Protein AF-A0A7K4EWB9-F1 (afdb_monomer)

Mean predicted aligned error: 10.07 Å

pLDDT: mean 87.31, std 15.57, range [39.34, 98.38]

Radius of gyration: 32.57 Å; Cα contacts (8 Å, |Δi|>4): 43; chains: 1; bounding box: 67×30×108 Å

Nearest PDB structures (foldseek):
  5ew5-assembly4_D  TM=5.392E-01  e=7.502E-01  Escherichia coli
  2b5u-assembly2_C  TM=5.527E-01  e=9.536E-01  Escherichia coli
  7nsu-assembly1_D  TM=5.349E-01  e=1.541E+00  Escherichia coli
  7sqc-assembly1_O1  TM=3.960E-01  e=1.013E+00  Chlamydomonas reinhardtii
  2ysu-assembly1_B  TM=5.443E-01  e=2.490E+00  Escherichia coli

Solvent-accessible surface area (backbone atoms only — not comparable to full-atom values): 6578 Å² total; per-residue (Å²): 131,82,73,84,57,44,67,59,54,44,50,52,41,50,52,48,48,53,48,46,50,52,54,53,61,70,66,59,74,82,72,74,80,50,91,92,49,58,69,70,59,39,51,50,53,40,47,52,51,51,52,53,53,49,54,48,52,50,54,42,50,56,46,50,53,53,38,52,52,44,50,52,53,47,52,51,47,51,52,51,52,53,50,53,51,53,51,52,52,52,55,56,56,68,69,49,76,73,78,71,75,75,77,73,72,79,76,85,76,90,129

Structure (mmCIF, N/CA/C/O backbone):
data_AF-A0A7K4EWB9-F1
#
_entry.id   AF-A0A7K4EWB9-F1
#
loop_
_atom_site.group_PDB
_atom_site.id
_atom_site.type_symbol
_atom_site.label_atom_id
_atom_site.label_alt_id
_atom_site.label_comp_id
_atom_site.label_asym_id
_atom_site.label_entity_id
_atom_site.label_seq_id
_atom_site.pdbx_PDB_ins_code
_atom_site.Cartn_x
_atom_site.Cartn_y
_atom_site.Cartn_z
_atom_site.occupancy
_atom_site.B_iso_or_equiv
_atom_site.auth_seq_id
_atom_site.auth_comp_id
_atom_site.auth_asym_id
_atom_site.auth_atom_id
_atom_site.pdbx_PDB_model_num
ATOM 1 N N . MET A 1 1 ? -9.468 12.843 19.748 1.00 39.34 1 MET A N 1
ATOM 2 C CA . MET A 1 1 ? -10.515 13.173 18.759 1.00 39.34 1 MET A CA 1
ATOM 3 C C . MET A 1 1 ? -10.666 11.954 17.877 1.00 39.34 1 MET A C 1
ATOM 5 O O . MET A 1 1 ? -9.666 11.495 17.349 1.00 39.34 1 MET A O 1
ATOM 9 N N . THR A 1 2 ? -11.857 11.376 17.810 1.00 50.03 2 THR A N 1
ATOM 10 C CA . THR A 1 2 ? -12.160 10.178 17.018 1.00 50.03 2 THR A CA 1
ATOM 11 C C . THR A 1 2 ? -11.957 10.497 15.535 1.00 50.03 2 THR A C 1
ATOM 13 O O . THR A 1 2 ? -12.625 11.384 15.007 1.00 50.03 2 THR A O 1
ATOM 16 N N . ASN A 1 3 ? -11.028 9.808 14.865 1.00 55.88 3 ASN A N 1
ATOM 17 C CA . ASN A 1 3 ? -10.766 9.979 13.431 1.00 55.88 3 ASN A CA 1
ATOM 18 C C . ASN A 1 3 ? -11.888 9.321 12.610 1.00 55.88 3 ASN A C 1
ATOM 20 O O . ASN A 1 3 ? -11.758 8.209 12.094 1.00 55.88 3 ASN A O 1
ATOM 24 N N . ILE A 1 4 ? -13.030 10.003 12.525 1.00 57.91 4 ILE A N 1
ATOM 25 C CA . ILE A 1 4 ? -14.145 9.621 11.656 1.00 57.91 4 ILE A CA 1
ATOM 26 C C . ILE A 1 4 ? -13.666 9.801 10.208 1.00 57.91 4 ILE A C 1
ATOM 28 O O . ILE A 1 4 ? -13.342 10.913 9.807 1.00 57.91 4 ILE A O 1
ATOM 32 N N . GLY A 1 5 ? -13.567 8.703 9.452 1.00 73.12 5 GLY A N 1
ATOM 33 C CA . GLY A 1 5 ? -13.061 8.700 8.068 1.00 73.12 5 GLY A CA 1
ATOM 34 C C . GLY A 1 5 ? -11.842 7.803 7.820 1.00 73.12 5 GLY A C 1
ATOM 35 O O . GLY A 1 5 ? -11.467 7.598 6.670 1.00 73.12 5 GLY A O 1
ATOM 36 N N . ALA A 1 6 ? -11.261 7.188 8.860 1.00 79.31 6 ALA A N 1
ATOM 37 C CA . ALA A 1 6 ? -10.126 6.268 8.697 1.00 79.31 6 ALA A CA 1
ATOM 38 C C . ALA A 1 6 ? -10.414 5.128 7.696 1.00 79.31 6 ALA A C 1
ATOM 40 O O . ALA A 1 6 ? -9.536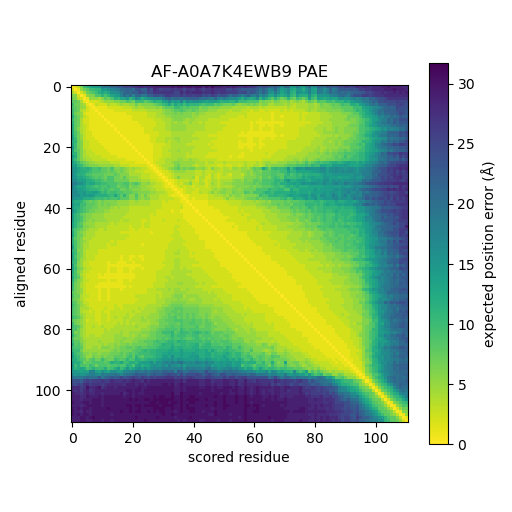 4.738 6.934 1.00 79.31 6 ALA A O 1
ATOM 41 N N . GLY A 1 7 ? -11.657 4.633 7.641 1.00 84.44 7 GLY A N 1
ATOM 42 C CA . GLY A 1 7 ? -12.066 3.595 6.690 1.00 84.44 7 GLY A CA 1
ATOM 43 C C . GLY A 1 7 ? -12.012 4.026 5.219 1.00 84.44 7 GLY A C 1
ATOM 44 O O . GLY A 1 7 ? -11.604 3.230 4.377 1.00 84.44 7 GLY A O 1
ATOM 45 N N . GLU A 1 8 ? -12.374 5.275 4.909 1.00 89.00 8 GLU A N 1
ATOM 46 C CA . GLU A 1 8 ? -12.292 5.824 3.545 1.00 89.00 8 GLU A CA 1
ATOM 47 C C . GLU A 1 8 ? -10.830 5.979 3.120 1.00 89.00 8 GLU A C 1
ATOM 49 O O . GLU A 1 8 ? -10.442 5.505 2.055 1.00 89.00 8 GLU A O 1
ATOM 54 N N . ILE A 1 9 ? -9.991 6.513 4.013 1.00 92.50 9 ILE A N 1
ATOM 55 C CA . ILE A 1 9 ? -8.547 6.655 3.786 1.00 92.50 9 ILE A CA 1
ATOM 56 C C . ILE A 1 9 ? -7.897 5.287 3.531 1.00 92.50 9 ILE A C 1
ATOM 58 O O . ILE A 1 9 ? -7.153 5.120 2.568 1.00 92.50 9 ILE A O 1
ATOM 62 N N . ILE A 1 10 ? -8.204 4.283 4.358 1.00 94.56 10 ILE A N 1
ATOM 63 C CA . ILE A 1 10 ? -7.706 2.908 4.196 1.00 94.56 10 ILE A CA 1
ATOM 64 C C . ILE A 1 10 ? -8.155 2.324 2.849 1.00 94.56 10 ILE A C 1
ATOM 66 O O . ILE A 1 10 ? -7.366 1.668 2.164 1.00 94.56 10 ILE A O 1
ATOM 70 N N . TYR A 1 11 ? -9.406 2.554 2.449 1.00 95.06 11 TYR A N 1
ATOM 71 C CA . TYR A 1 11 ? -9.931 2.078 1.171 1.00 95.06 11 TYR A CA 1
ATOM 72 C C . TYR A 1 11 ? -9.229 2.726 -0.030 1.00 95.06 11 TYR A C 1
ATOM 74 O O . TYR A 1 11 ? -8.830 2.018 -0.960 1.00 95.06 11 TYR A O 1
ATOM 82 N N . ASP A 1 12 ? -9.018 4.039 0.006 1.00 96.25 12 ASP A N 1
ATOM 83 C CA . ASP A 1 12 ? -8.324 4.769 -1.054 1.00 96.25 12 ASP A CA 1
ATOM 84 C C . ASP A 1 12 ? -6.849 4.368 -1.146 1.00 96.25 12 ASP A C 1
ATOM 86 O O . ASP A 1 12 ? -6.337 4.112 -2.238 1.00 96.25 12 ASP A O 1
ATOM 90 N N . LEU A 1 13 ? -6.176 4.205 -0.004 1.00 97.44 13 LEU A N 1
ATOM 91 C CA . LEU A 1 13 ? -4.808 3.689 0.054 1.00 97.44 13 LEU A CA 1
ATOM 92 C C . LEU A 1 13 ? -4.719 2.266 -0.507 1.00 97.44 13 LEU A C 1
ATOM 94 O O . LEU A 1 13 ? -3.798 1.965 -1.263 1.00 97.44 13 LEU A O 1
ATOM 98 N N . ARG A 1 14 ? -5.700 1.401 -0.220 1.00 97.50 14 ARG A N 1
ATOM 99 C CA . ARG A 1 14 ? -5.768 0.053 -0.802 1.00 97.50 14 ARG A CA 1
ATOM 100 C C . ARG A 1 14 ? -5.901 0.099 -2.322 1.00 97.50 14 ARG A C 1
ATOM 102 O O . ARG A 1 14 ? -5.209 -0.652 -3.006 1.00 97.50 14 ARG A O 1
ATOM 109 N N . LYS A 1 15 ? -6.761 0.968 -2.859 1.00 97.94 15 LYS A N 1
ATOM 110 C CA . LYS A 1 15 ? -6.868 1.164 -4.313 1.00 97.94 15 LYS A CA 1
ATOM 111 C C . LYS A 1 15 ? -5.557 1.653 -4.909 1.00 97.94 15 LYS A C 1
ATOM 113 O O . LYS A 1 15 ? -5.134 1.144 -5.942 1.00 97.94 15 LYS A O 1
ATOM 118 N N . LYS A 1 16 ? -4.897 2.607 -4.251 1.00 97.81 16 LYS A N 1
ATOM 119 C CA . LYS A 1 16 ? -3.609 3.128 -4.705 1.00 97.81 16 LYS A CA 1
ATOM 120 C C . LYS A 1 16 ? -2.533 2.040 -4.717 1.00 97.81 16 LYS A C 1
ATOM 122 O O . LYS A 1 16 ? -1.824 1.919 -5.707 1.00 97.81 16 LYS A O 1
ATOM 127 N N . ILE A 1 17 ? -2.463 1.203 -3.681 1.00 98.31 17 ILE A N 1
ATOM 128 C CA . ILE A 1 17 ? -1.574 0.030 -3.637 1.00 98.31 17 ILE A CA 1
ATOM 129 C C . ILE A 1 17 ? -1.818 -0.879 -4.847 1.00 98.31 17 ILE A C 1
ATOM 131 O O . ILE A 1 17 ? -0.868 -1.229 -5.540 1.00 98.31 17 ILE A O 1
ATOM 135 N N . GLN A 1 18 ? -3.080 -1.215 -5.133 1.00 98.00 18 GLN A N 1
ATOM 136 C CA . GLN A 1 18 ? -3.433 -2.059 -6.280 1.00 98.00 18 GLN A CA 1
ATOM 137 C C . GLN A 1 18 ? -3.036 -1.421 -7.613 1.00 98.00 18 GLN A C 1
ATOM 139 O O . GLN A 1 18 ? -2.522 -2.110 -8.490 1.00 98.00 18 GLN A O 1
ATOM 144 N N . GLN A 1 19 ? -3.230 -0.109 -7.755 1.00 97.88 19 GLN A N 1
ATOM 145 C CA . GLN A 1 19 ? -2.821 0.613 -8.955 1.00 97.88 19 GLN A CA 1
ATOM 146 C C . GLN A 1 19 ? -1.301 0.576 -9.139 1.00 97.88 19 GLN A C 1
ATOM 148 O O . GLN A 1 19 ? -0.832 0.228 -10.215 1.00 97.88 19 GLN A O 1
ATOM 153 N N . VAL A 1 20 ? -0.524 0.880 -8.095 1.00 97.31 20 VAL A N 1
ATOM 154 C CA . VAL A 1 20 ? 0.947 0.884 -8.177 1.00 97.31 20 VAL A CA 1
ATOM 155 C C . VAL A 1 20 ? 1.495 -0.524 -8.438 1.00 97.31 20 VAL A C 1
ATOM 157 O O . VAL A 1 20 ? 2.469 -0.673 -9.170 1.00 97.31 20 VAL A O 1
ATOM 160 N N . GLN A 1 21 ? 0.861 -1.564 -7.889 1.00 97.12 21 GLN A N 1
ATOM 161 C CA . GLN A 1 21 ? 1.187 -2.957 -8.213 1.00 97.12 21 GLN A CA 1
ATOM 162 C C . GLN A 1 21 ? 0.919 -3.270 -9.687 1.00 97.12 21 GLN A C 1
ATOM 164 O O . GLN A 1 21 ? 1.803 -3.785 -10.361 1.00 97.12 21 GLN A O 1
ATOM 169 N N . SER A 1 22 ? -0.246 -2.880 -10.210 1.00 97.00 22 SER A N 1
ATOM 170 C CA . SER A 1 22 ? -0.563 -3.047 -11.632 1.00 97.00 22 SER A CA 1
ATOM 171 C C . SER A 1 22 ? 0.424 -2.293 -12.528 1.00 97.00 22 SER A C 1
ATOM 173 O O . SER A 1 22 ? 0.848 -2.825 -13.550 1.00 97.00 22 SER A O 1
ATOM 175 N N . ASP A 1 23 ? 0.816 -1.072 -12.154 1.00 95.56 23 ASP A N 1
ATOM 176 C CA . ASP A 1 23 ? 1.816 -0.284 -12.883 1.00 95.56 23 ASP A CA 1
ATOM 177 C C . ASP A 1 23 ? 3.188 -0.984 -12.898 1.00 95.56 23 ASP A C 1
ATOM 179 O O . ASP A 1 23 ? 3.877 -0.967 -13.919 1.00 95.56 23 ASP A O 1
ATOM 183 N N . LEU A 1 24 ? 3.591 -1.597 -11.778 1.00 95.31 24 LEU A N 1
ATOM 184 C CA . LEU A 1 24 ? 4.829 -2.377 -11.676 1.00 95.31 24 LEU A CA 1
ATOM 185 C C . LEU A 1 24 ? 4.782 -3.631 -12.549 1.00 95.31 24 LEU A C 1
ATOM 187 O O . LEU A 1 24 ? 5.752 -3.907 -13.250 1.00 95.31 24 LEU A O 1
ATOM 191 N N . ASP A 1 25 ? 3.659 -4.345 -12.550 1.00 94.56 25 ASP A N 1
ATOM 192 C CA . ASP A 1 25 ? 3.466 -5.531 -13.387 1.00 94.56 25 ASP A CA 1
ATOM 193 C C . ASP A 1 25 ? 3.491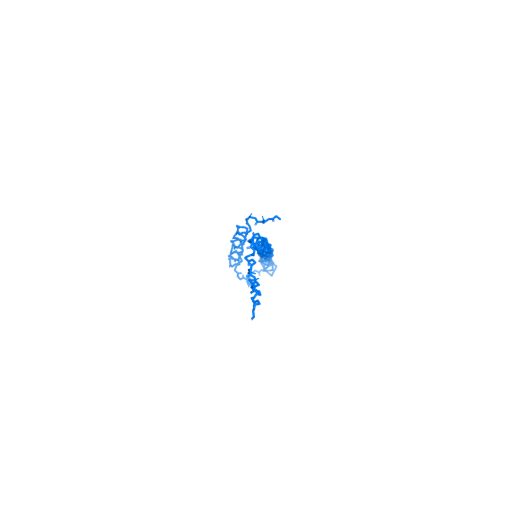 -5.162 -14.881 1.00 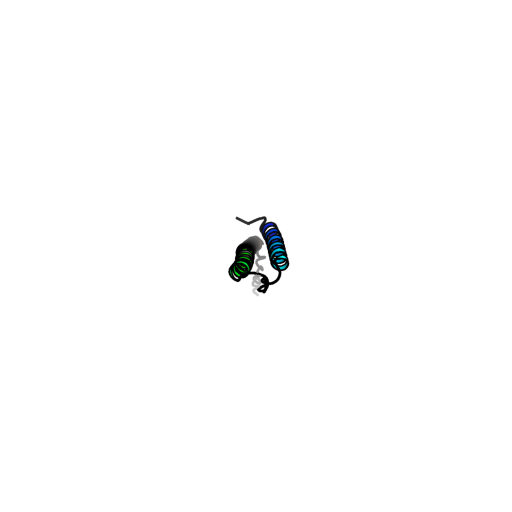94.56 25 ASP A C 1
ATOM 195 O O . ASP A 1 25 ? 4.071 -5.875 -15.702 1.00 94.56 25 ASP A O 1
ATOM 199 N N . HIS A 1 26 ? 2.925 -4.005 -15.244 1.00 94.25 26 HIS A N 1
ATOM 200 C CA . HIS A 1 26 ? 2.980 -3.470 -16.606 1.00 94.25 26 HIS A CA 1
ATOM 201 C C . HIS A 1 26 ? 4.377 -3.014 -17.040 1.00 94.25 26 HIS A C 1
ATOM 203 O O . HIS A 1 26 ? 4.649 -2.992 -18.242 1.00 94.25 26 HIS A O 1
ATOM 209 N N . LEU A 1 27 ? 5.264 -2.664 -16.101 1.00 92.56 27 LEU A N 1
ATOM 210 C CA . LEU A 1 27 ? 6.659 -2.342 -16.413 1.00 92.56 27 LEU A CA 1
ATOM 211 C C . LEU A 1 27 ? 7.409 -3.554 -16.992 1.00 92.56 27 LEU A C 1
ATOM 213 O O . LEU A 1 27 ? 8.372 -3.374 -17.739 1.00 92.56 27 LEU A O 1
ATOM 217 N N . GLY A 1 28 ? 6.935 -4.765 -16.686 1.00 88.94 28 GLY A N 1
ATOM 218 C CA . GLY A 1 28 ? 7.464 -6.019 -17.198 1.00 88.94 28 GLY A CA 1
ATOM 219 C C . GLY A 1 28 ? 8.815 -6.398 -16.599 1.00 88.94 28 GLY A C 1
ATOM 220 O O . GLY A 1 28 ? 9.226 -5.902 -15.554 1.00 88.94 28 GLY A O 1
ATOM 221 N N . GLU A 1 29 ? 9.499 -7.315 -17.275 1.00 89.94 29 GLU A N 1
ATOM 222 C CA . GLU A 1 29 ? 10.818 -7.794 -16.866 1.00 89.94 29 GLU A CA 1
ATOM 223 C C . GLU A 1 29 ? 11.935 -6.819 -17.279 1.00 89.94 29 GLU A C 1
ATOM 225 O O . GLU A 1 29 ? 11.791 -6.087 -18.267 1.00 89.94 29 GLU A O 1
ATOM 230 N N . PRO A 1 30 ? 13.085 -6.832 -16.578 1.00 90.38 30 PRO A N 1
ATOM 231 C CA . PRO A 1 30 ? 14.239 -6.034 -16.958 1.00 90.38 30 PRO A CA 1
ATOM 232 C C . PRO A 1 30 ? 14.643 -6.272 -18.422 1.00 90.38 30 PRO A C 1
ATOM 234 O O . PRO A 1 30 ? 14.686 -7.421 -18.876 1.00 90.38 30 PRO A O 1
ATOM 237 N N . PRO A 1 31 ? 14.985 -5.212 -19.178 1.00 90.38 31 PRO A N 1
ATOM 238 C CA . PRO A 1 31 ? 15.373 -5.361 -20.570 1.00 90.38 31 PRO A CA 1
ATOM 239 C C . PRO A 1 31 ? 16.656 -6.191 -20.681 1.00 90.38 31 PRO A C 1
ATOM 241 O O . PRO A 1 31 ? 17.676 -5.862 -20.077 1.00 90.38 31 PRO A O 1
ATOM 244 N N . MET A 1 32 ? 16.626 -7.241 -21.502 1.00 91.19 32 MET A N 1
ATOM 245 C CA . MET A 1 32 ? 17.842 -7.969 -21.863 1.00 91.19 32 MET A CA 1
ATOM 246 C C . MET A 1 32 ? 18.687 -7.166 -22.857 1.00 91.19 32 MET A C 1
ATOM 248 O O . MET A 1 32 ? 18.153 -6.413 -23.681 1.00 91.19 32 MET A O 1
ATOM 252 N N . SER A 1 33 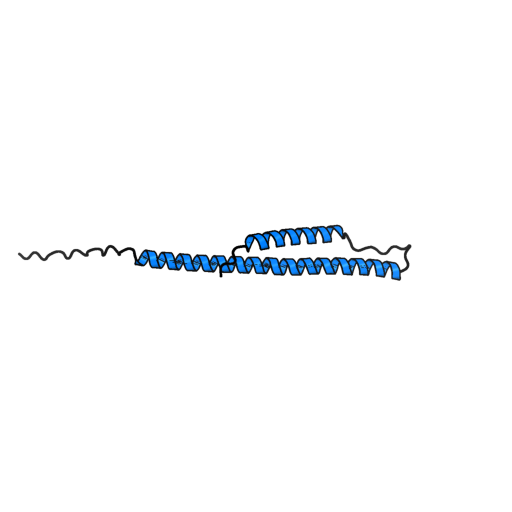? 20.007 -7.358 -22.775 1.00 90.38 33 SER A N 1
ATOM 253 C CA . SER A 1 33 ? 20.967 -6.768 -23.710 1.00 90.38 33 SER A CA 1
ATOM 254 C C . SER A 1 33 ? 20.680 -7.247 -25.133 1.00 90.38 33 SER A C 1
ATOM 256 O O . SER A 1 33 ? 20.535 -8.448 -25.370 1.00 90.38 33 SER A O 1
ATOM 258 N N . MET A 1 34 ? 20.567 -6.304 -26.068 1.00 93.00 34 MET A N 1
ATOM 259 C CA . MET A 1 34 ? 20.369 -6.589 -27.487 1.00 93.00 34 MET A CA 1
ATOM 260 C C . MET A 1 34 ? 21.720 -6.533 -28.209 1.00 93.00 34 MET A C 1
ATOM 262 O O . MET A 1 34 ? 22.372 -5.485 -28.149 1.00 93.00 34 MET A O 1
ATOM 266 N N . PRO A 1 35 ? 22.145 -7.615 -28.892 1.00 91.25 35 PRO A N 1
ATOM 267 C CA . PRO A 1 35 ? 23.423 -7.659 -29.607 1.00 91.25 35 PRO A CA 1
ATOM 268 C C . PRO A 1 35 ? 23.566 -6.594 -30.700 1.00 91.25 35 PRO A C 1
ATOM 270 O O . PRO A 1 35 ? 24.678 -6.198 -31.034 1.00 91.25 35 PRO A O 1
ATOM 273 N N . GLU A 1 36 ? 22.450 -6.135 -31.267 1.00 94.56 36 GLU A N 1
ATOM 274 C CA . GLU A 1 36 ? 22.407 -5.109 -32.311 1.00 94.56 36 GLU A CA 1
ATOM 275 C C . GLU A 1 36 ? 22.710 -3.706 -31.770 1.00 94.56 36 GLU A C 1
ATOM 277 O O . GLU A 1 36 ? 23.022 -2.794 -32.538 1.00 94.56 36 GLU A O 1
ATOM 282 N N . LEU A 1 37 ? 22.597 -3.514 -30.454 1.00 94.69 37 LEU A N 1
ATOM 283 C CA . LEU A 1 37 ? 22.845 -2.243 -29.794 1.00 94.69 37 LEU A CA 1
ATOM 284 C C . LEU A 1 37 ? 24.268 -2.185 -29.249 1.00 94.69 37 LEU A C 1
ATOM 286 O O . LEU A 1 37 ? 24.806 -3.154 -28.716 1.00 94.69 37 LEU A O 1
ATOM 290 N N . ILE A 1 38 ? 24.859 -0.993 -29.320 1.00 96.31 38 ILE A N 1
ATOM 291 C CA . ILE A 1 38 ? 26.100 -0.718 -28.602 1.00 96.31 38 ILE A CA 1
ATOM 292 C C . ILE A 1 38 ? 25.861 -0.804 -27.093 1.00 96.31 38 ILE A C 1
ATOM 294 O O . ILE A 1 38 ? 24.771 -0.504 -26.596 1.00 96.31 38 ILE A O 1
ATOM 298 N N . GLU A 1 39 ? 26.909 -1.156 -26.353 1.00 95.75 39 GLU A N 1
ATOM 299 C CA . GLU A 1 39 ? 26.824 -1.384 -24.909 1.00 95.75 39 GLU A CA 1
ATOM 300 C C . GLU A 1 39 ? 26.233 -0.190 -24.151 1.00 95.75 39 GLU A C 1
ATOM 302 O O . GLU A 1 39 ? 25.374 -0.356 -23.290 1.00 95.75 39 GLU A O 1
ATOM 307 N N . SER A 1 40 ? 26.604 1.038 -24.522 1.00 95.88 40 SER A N 1
ATOM 308 C CA . SER A 1 40 ? 26.059 2.241 -23.887 1.00 95.88 40 SER A CA 1
ATOM 309 C C . SER A 1 40 ? 24.543 2.377 -24.064 1.00 95.88 40 SER A C 1
ATOM 311 O O . SER A 1 40 ? 23.872 2.829 -23.140 1.00 95.88 40 SER A O 1
ATOM 313 N N . SER A 1 41 ? 23.983 1.953 -25.201 1.00 96.56 41 SER A N 1
ATOM 314 C CA . SER A 1 41 ? 22.535 1.952 -25.442 1.00 96.56 41 SER A CA 1
ATOM 315 C C . SER A 1 41 ? 21.819 0.874 -24.625 1.00 96.56 41 SER A C 1
ATOM 317 O O . SER A 1 41 ? 20.739 1.136 -24.094 1.00 96.56 41 SER A O 1
ATOM 319 N N . ASN A 1 42 ? 22.428 -0.307 -24.473 1.00 95.31 42 ASN A N 1
ATOM 320 C CA . ASN A 1 42 ? 21.913 -1.352 -23.582 1.00 95.31 42 ASN A CA 1
ATOM 321 C C . ASN A 1 42 ? 21.910 -0.877 -22.121 1.00 95.31 42 ASN A C 1
ATOM 323 O O . ASN A 1 42 ? 20.889 -0.982 -21.441 1.00 95.31 42 ASN A O 1
ATOM 327 N N . LEU A 1 43 ? 23.006 -0.264 -21.663 1.00 95.75 43 LEU A N 1
ATOM 328 C CA . LEU A 1 43 ? 23.109 0.313 -20.321 1.00 95.75 43 LEU A CA 1
ATOM 329 C C . LEU A 1 43 ? 22.071 1.415 -20.077 1.00 95.75 43 LEU A C 1
ATOM 331 O O . LEU A 1 43 ? 21.480 1.465 -18.999 1.00 95.75 43 LEU A O 1
ATOM 335 N N . LEU A 1 44 ? 21.816 2.280 -21.064 1.00 96.38 44 LEU A N 1
ATOM 336 C CA . LEU A 1 44 ? 20.821 3.351 -20.947 1.00 96.38 44 LEU A CA 1
ATOM 337 C C . LEU A 1 44 ? 19.409 2.792 -20.739 1.00 96.38 44 LEU A C 1
ATOM 339 O O . LEU A 1 44 ? 18.708 3.235 -19.834 1.00 96.38 44 LEU A O 1
ATOM 343 N N . ARG A 1 45 ? 19.026 1.771 -21.517 1.00 95.38 45 ARG A N 1
ATOM 344 C CA . ARG A 1 45 ? 17.737 1.079 -21.362 1.00 95.38 45 ARG A CA 1
ATOM 345 C C . ARG A 1 45 ? 17.595 0.403 -20.004 1.00 95.38 45 ARG A C 1
ATOM 347 O O . ARG A 1 45 ? 16.550 0.527 -19.369 1.00 95.38 45 ARG A O 1
ATOM 354 N N . SER A 1 46 ? 18.632 -0.301 -19.557 1.00 95.62 46 SER A N 1
ATOM 355 C CA . SER A 1 46 ? 18.631 -0.956 -18.247 1.00 95.62 46 SER A CA 1
ATOM 356 C C . SER A 1 46 ? 18.506 0.058 -17.114 1.00 95.62 46 SER A C 1
ATOM 358 O O . SER A 1 46 ? 17.699 -0.139 -16.210 1.00 95.62 46 SER A O 1
ATOM 360 N N . ASN A 1 47 ? 19.237 1.173 -17.183 1.00 96.50 47 ASN A N 1
ATOM 361 C CA . ASN A 1 47 ? 19.127 2.243 -16.195 1.00 96.50 47 ASN A CA 1
ATOM 362 C C . ASN A 1 47 ? 17.745 2.900 -16.202 1.00 96.50 47 ASN A C 1
ATOM 364 O O . ASN A 1 47 ? 17.185 3.121 -15.135 1.00 96.50 47 ASN A O 1
ATOM 368 N N . GLU A 1 48 ? 17.166 3.171 -17.373 1.00 95.50 48 GLU A N 1
ATOM 369 C CA . GLU A 1 48 ? 15.823 3.746 -17.470 1.00 95.50 48 GLU A CA 1
ATOM 370 C C . GLU A 1 48 ? 14.770 2.830 -16.831 1.00 95.50 48 GLU A C 1
ATOM 372 O O . GLU A 1 48 ? 13.942 3.292 -16.041 1.00 95.50 48 GLU A O 1
ATOM 377 N N . TYR A 1 49 ? 14.830 1.527 -17.123 1.00 96.38 49 TYR A N 1
ATOM 378 C CA . TYR A 1 49 ? 13.975 0.535 -16.476 1.00 96.38 49 TYR A CA 1
ATOM 379 C C . TYR A 1 49 ? 14.175 0.535 -14.956 1.00 96.38 49 TYR A C 1
ATOM 381 O O . TYR A 1 49 ? 13.203 0.634 -14.209 1.00 96.38 49 TYR A O 1
ATOM 389 N N . LEU A 1 50 ? 15.428 0.472 -14.489 1.00 96.62 50 LEU A N 1
ATOM 390 C CA . LEU A 1 50 ? 15.749 0.447 -13.062 1.00 96.62 50 LEU A CA 1
ATOM 391 C C . LEU A 1 50 ? 15.250 1.701 -12.344 1.00 96.62 50 LEU A C 1
ATOM 393 O O . LEU A 1 50 ? 14.655 1.580 -11.277 1.00 96.62 50 LEU A O 1
ATOM 397 N N . SER A 1 51 ? 15.436 2.887 -12.924 1.00 97.19 51 SER A N 1
ATOM 398 C CA . SER A 1 51 ? 14.938 4.142 -12.361 1.00 97.19 51 SER A CA 1
ATOM 399 C C . SER A 1 51 ? 13.418 4.130 -12.217 1.00 97.19 51 SER A C 1
ATOM 401 O O . SER A 1 51 ? 12.922 4.388 -11.122 1.00 97.19 51 SER A O 1
ATOM 403 N N . LYS A 1 52 ? 12.682 3.755 -13.272 1.00 96.56 52 LYS A N 1
ATOM 404 C CA . LYS A 1 52 ? 11.210 3.688 -13.241 1.00 96.56 52 LYS A CA 1
ATOM 405 C C . LYS A 1 52 ? 10.701 2.642 -12.249 1.00 96.56 52 LYS A C 1
ATOM 407 O O . LYS A 1 52 ? 9.801 2.919 -11.458 1.00 96.56 52 LYS A O 1
ATOM 412 N N . ALA A 1 53 ? 11.296 1.449 -12.254 1.00 97.00 53 ALA A N 1
ATOM 413 C CA . ALA A 1 53 ? 10.936 0.381 -11.328 1.00 97.00 53 ALA A CA 1
ATOM 414 C C . ALA A 1 53 ? 11.199 0.793 -9.875 1.00 97.00 53 ALA A C 1
ATOM 416 O O . ALA A 1 53 ? 10.387 0.516 -8.994 1.00 97.00 53 ALA A O 1
ATOM 417 N N . ASN A 1 54 ? 12.321 1.466 -9.612 1.00 97.44 54 ASN A N 1
ATOM 418 C CA . ASN A 1 54 ? 12.670 1.916 -8.273 1.00 97.44 54 ASN A CA 1
ATOM 419 C C . ASN A 1 54 ? 11.744 3.036 -7.785 1.00 97.44 54 ASN A C 1
ATOM 421 O O . ASN A 1 54 ? 11.304 3.001 -6.639 1.00 97.44 54 ASN A O 1
ATOM 425 N N . GLU A 1 55 ? 11.390 3.985 -8.654 1.00 97.25 55 GLU A N 1
ATOM 426 C CA . GLU A 1 55 ? 10.418 5.039 -8.350 1.00 97.25 55 GLU A CA 1
ATOM 427 C C . GLU A 1 55 ? 9.063 4.444 -7.945 1.00 97.25 55 GLU A C 1
ATOM 429 O O . GLU A 1 55 ? 8.540 4.760 -6.874 1.00 97.25 55 GLU A O 1
ATOM 434 N N . LYS A 1 56 ? 8.540 3.500 -8.735 1.00 96.88 56 LYS A N 1
ATOM 435 C CA . LYS A 1 56 ? 7.267 2.827 -8.446 1.00 96.88 56 LYS A CA 1
ATOM 436 C C . LYS A 1 56 ? 7.316 1.952 -7.194 1.00 96.88 56 LYS A C 1
ATOM 438 O O . LYS A 1 56 ? 6.382 1.969 -6.396 1.00 96.88 56 LYS A O 1
ATOM 443 N N . LYS A 1 57 ? 8.415 1.228 -6.959 1.00 97.31 57 LYS A N 1
ATOM 444 C CA . LYS A 1 57 ? 8.619 0.469 -5.710 1.00 97.31 57 LYS A CA 1
ATOM 445 C C . LYS A 1 57 ? 8.666 1.386 -4.491 1.00 97.31 57 LYS A C 1
ATOM 447 O O . LYS A 1 57 ? 8.096 1.047 -3.457 1.00 97.31 57 LYS A O 1
ATOM 452 N N . ASN A 1 58 ? 9.307 2.545 -4.608 1.00 98.19 58 ASN A N 1
ATOM 453 C CA . ASN A 1 58 ? 9.346 3.524 -3.531 1.00 98.19 58 ASN A CA 1
ATOM 454 C C . ASN A 1 58 ? 7.956 4.125 -3.266 1.00 98.19 58 ASN A C 1
ATOM 456 O O . ASN A 1 58 ? 7.545 4.225 -2.113 1.00 98.19 58 ASN A O 1
ATOM 460 N N . GLU A 1 59 ? 7.194 4.447 -4.317 1.00 97.81 59 GLU A N 1
ATOM 461 C CA . GLU A 1 59 ? 5.793 4.874 -4.192 1.00 97.81 59 GLU A CA 1
ATOM 462 C C . GLU A 1 59 ? 4.941 3.818 -3.465 1.00 97.81 59 GLU A C 1
ATOM 464 O O . GLU A 1 59 ? 4.158 4.151 -2.568 1.00 97.81 59 GLU A O 1
ATOM 469 N N . LEU A 1 60 ? 5.124 2.540 -3.812 1.00 98.06 60 LEU A N 1
ATOM 470 C CA . LEU A 1 60 ? 4.432 1.427 -3.170 1.00 98.06 60 LEU A CA 1
ATOM 471 C C . LEU A 1 60 ? 4.766 1.338 -1.675 1.00 98.06 60 LEU A C 1
ATOM 473 O O . LEU A 1 60 ? 3.857 1.211 -0.856 1.00 98.06 60 LEU A O 1
ATOM 477 N N . LEU A 1 61 ? 6.050 1.443 -1.314 1.00 98.38 61 LEU A N 1
ATOM 478 C CA . LEU A 1 61 ? 6.506 1.411 0.080 1.00 98.38 61 LEU A CA 1
ATOM 479 C C . LEU A 1 61 ? 5.905 2.550 0.906 1.00 98.38 61 LEU A C 1
ATOM 481 O O . LEU A 1 61 ? 5.325 2.292 1.959 1.00 98.38 61 LEU A O 1
ATOM 485 N N . VAL A 1 62 ? 5.973 3.786 0.404 1.00 98.38 62 VAL A N 1
ATOM 486 C CA . VAL A 1 62 ? 5.390 4.957 1.080 1.00 98.38 62 VAL A CA 1
ATOM 487 C C . VAL A 1 62 ? 3.881 4.783 1.266 1.00 98.38 62 VAL A C 1
ATOM 489 O O . VAL A 1 62 ? 3.335 5.099 2.323 1.00 98.38 62 VAL A O 1
ATOM 492 N N . THR A 1 63 ? 3.188 4.241 0.263 1.00 97.81 63 THR A N 1
ATOM 493 C CA . THR A 1 63 ? 1.740 4.009 0.355 1.00 97.81 63 THR A CA 1
ATOM 494 C C . THR A 1 63 ? 1.410 2.920 1.384 1.00 97.81 63 THR A C 1
ATOM 496 O O . THR A 1 63 ? 0.455 3.070 2.147 1.00 97.81 63 THR A O 1
ATOM 499 N N . TYR A 1 64 ? 2.207 1.849 1.468 1.00 98.31 64 TYR A N 1
ATOM 500 C CA . TYR A 1 64 ? 2.052 0.824 2.507 1.00 98.31 64 TYR A CA 1
ATOM 501 C C . TYR A 1 64 ? 2.326 1.354 3.915 1.00 98.31 64 TYR A C 1
ATOM 503 O O . TYR A 1 64 ? 1.620 0.976 4.851 1.00 98.31 64 TYR A O 1
ATOM 511 N N . GLU A 1 65 ? 3.314 2.231 4.078 1.00 98.12 65 GLU A N 1
ATOM 512 C CA . GLU A 1 65 ? 3.589 2.895 5.353 1.00 98.12 65 GLU A CA 1
ATOM 513 C C . GLU A 1 65 ? 2.369 3.707 5.814 1.00 98.12 65 GLU A C 1
ATOM 515 O O . GLU A 1 65 ? 1.879 3.528 6.931 1.00 98.12 65 GLU A O 1
ATOM 520 N N . GLN A 1 66 ? 1.802 4.523 4.919 1.00 96.81 66 GLN A N 1
ATOM 521 C CA . GLN A 1 66 ? 0.583 5.294 5.185 1.00 96.81 66 GLN A CA 1
ATOM 522 C C . GLN A 1 66 ? -0.618 4.396 5.511 1.00 96.81 66 GLN A C 1
ATOM 524 O O . GLN A 1 66 ? -1.382 4.686 6.435 1.00 96.81 66 GLN A O 1
ATOM 529 N N . TYR A 1 67 ? -0.781 3.296 4.773 1.00 97.25 67 TYR A N 1
ATOM 530 C CA . TYR A 1 67 ? -1.849 2.321 4.994 1.00 97.25 67 TYR A CA 1
ATOM 531 C C . TYR A 1 67 ? -1.742 1.672 6.376 1.00 97.25 67 TYR A C 1
ATOM 533 O O . TYR A 1 67 ? -2.731 1.594 7.104 1.00 97.25 67 TYR A O 1
ATOM 541 N N . SER A 1 68 ? -0.532 1.266 6.761 1.00 96.94 68 SER A N 1
ATOM 542 C CA . SER A 1 68 ? -0.262 0.618 8.047 1.00 96.94 68 SER A CA 1
ATOM 543 C C . SER A 1 68 ? -0.513 1.579 9.206 1.00 96.94 68 SER A C 1
ATOM 545 O O . SER A 1 68 ? -1.236 1.241 10.139 1.00 96.94 68 SER A O 1
ATOM 547 N N . LYS A 1 69 ? -0.037 2.823 9.089 1.00 95.94 69 LYS A N 1
ATOM 548 C CA . LYS A 1 69 ? -0.306 3.877 10.072 1.00 95.94 69 LYS A CA 1
ATOM 549 C C . LYS A 1 69 ? -1.802 4.167 10.229 1.00 95.94 69 LYS A C 1
ATOM 551 O O . LYS A 1 69 ? -2.301 4.271 11.343 1.00 95.94 69 LYS A O 1
ATOM 556 N N . SER A 1 70 ? -2.540 4.226 9.120 1.00 94.19 70 SER A N 1
ATOM 557 C CA . SER A 1 70 ? -3.994 4.453 9.158 1.00 94.19 70 SER A CA 1
ATOM 558 C C . SER A 1 70 ? -4.740 3.318 9.872 1.00 94.19 70 SER A C 1
ATOM 560 O O . SER A 1 70 ? -5.729 3.560 10.565 1.00 94.19 70 SER A O 1
ATOM 562 N N . LEU A 1 71 ? -4.267 2.074 9.731 1.00 94.62 71 LEU A N 1
ATOM 563 C CA . LEU A 1 71 ? -4.807 0.927 10.464 1.00 94.62 71 LEU A CA 1
ATOM 564 C C . LEU A 1 71 ? -4.495 0.992 11.964 1.00 94.62 71 LEU A C 1
ATOM 566 O O . LEU A 1 71 ? -5.369 0.683 12.773 1.00 94.62 71 LEU A O 1
ATOM 570 N N . GLU A 1 72 ? -3.283 1.402 12.340 1.00 94.38 72 GLU A N 1
ATOM 571 C CA . GLU A 1 72 ? -2.896 1.599 13.743 1.00 94.38 72 GLU A CA 1
ATOM 572 C C . GLU A 1 72 ? -3.737 2.693 14.418 1.00 94.38 72 GLU A C 1
ATOM 574 O O . GLU A 1 72 ? -4.215 2.510 15.543 1.00 94.38 72 GLU A O 1
ATOM 579 N N . ASP A 1 73 ? -3.994 3.794 13.710 1.00 91.75 73 ASP A N 1
ATOM 580 C CA . ASP A 1 73 ? -4.848 4.887 14.185 1.00 91.75 73 ASP A CA 1
ATOM 581 C C . ASP A 1 73 ? -6.303 4.423 14.376 1.00 91.75 73 ASP A C 1
ATOM 583 O O . ASP A 1 73 ? -6.952 4.749 15.380 1.00 91.75 73 ASP A O 1
ATOM 587 N N . LEU A 1 74 ? -6.822 3.620 13.437 1.00 91.69 74 LEU A N 1
ATOM 588 C CA . LEU A 1 74 ? -8.152 3.021 13.550 1.00 91.69 74 LEU A CA 1
ATOM 589 C C . LEU A 1 74 ? -8.234 2.084 14.761 1.00 91.69 74 LEU A C 1
ATOM 591 O O . LEU A 1 74 ? -9.192 2.157 15.530 1.00 91.69 74 LEU A O 1
ATOM 595 N N . LEU A 1 75 ? -7.229 1.229 14.957 1.00 92.50 75 LEU A N 1
ATOM 596 C CA . LEU A 1 75 ? -7.187 0.294 16.080 1.00 92.50 75 LEU A CA 1
ATOM 597 C C . LEU A 1 75 ? -7.129 1.027 17.427 1.00 92.50 75 LEU A C 1
ATOM 599 O O . LEU A 1 75 ? -7.862 0.676 18.351 1.00 92.50 75 LEU A O 1
ATOM 603 N N . SER A 1 76 ? -6.316 2.079 17.518 1.00 92.69 76 SER A N 1
ATOM 604 C CA . SER A 1 76 ? -6.231 2.936 18.706 1.00 92.69 76 SER A CA 1
ATOM 605 C C . SER A 1 76 ? -7.587 3.565 19.030 1.00 92.69 76 SER A C 1
ATOM 607 O O . SER A 1 76 ? -8.057 3.492 20.163 1.00 92.69 76 SER A O 1
ATOM 609 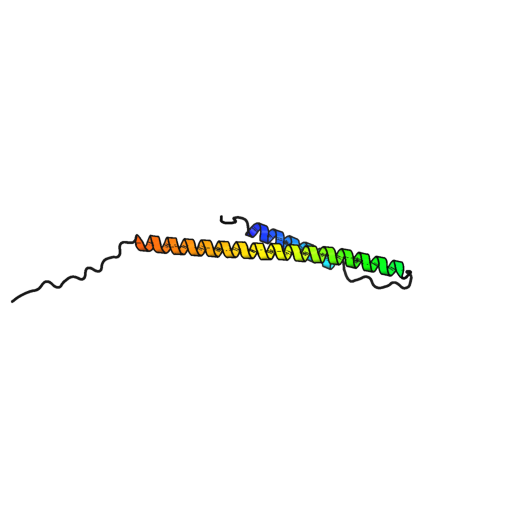N N . THR A 1 77 ? -8.279 4.071 18.005 1.00 91.25 77 THR A N 1
ATOM 610 C CA . THR A 1 77 ? -9.627 4.635 18.145 1.00 91.25 77 THR A CA 1
ATOM 611 C C . THR A 1 77 ? -10.634 3.601 18.664 1.00 91.25 77 THR A C 1
ATOM 613 O O . THR A 1 77 ? -11.469 3.913 19.513 1.00 91.25 77 THR A O 1
ATOM 616 N N . VAL A 1 78 ? -10.565 2.355 18.184 1.00 91.75 78 VAL A N 1
ATOM 617 C CA . VAL A 1 78 ? -11.432 1.265 18.660 1.00 91.75 78 VAL A CA 1
ATOM 618 C C . VAL A 1 78 ? -11.169 0.947 20.133 1.00 91.75 78 VAL A C 1
ATOM 620 O O . VAL A 1 78 ? -12.123 0.747 20.888 1.00 91.75 78 VAL A O 1
ATOM 623 N N . PHE A 1 79 ? -9.906 0.930 20.566 1.00 94.12 79 PHE A N 1
ATOM 624 C CA . PHE A 1 79 ? -9.570 0.705 21.972 1.00 94.12 79 PHE A CA 1
ATOM 625 C C . PHE A 1 79 ? -10.039 1.839 22.884 1.00 94.12 79 PHE A C 1
ATOM 627 O O . PHE A 1 79 ? -10.539 1.558 23.976 1.00 94.12 79 PHE A O 1
ATOM 634 N N . ASP A 1 80 ? -9.950 3.089 22.431 1.00 93.31 80 ASP A N 1
ATOM 635 C CA . ASP A 1 80 ? -10.487 4.236 23.167 1.00 93.31 80 ASP A CA 1
ATOM 636 C C . ASP A 1 80 ? -12.007 4.109 23.339 1.00 93.31 80 ASP A C 1
ATOM 638 O O . ASP A 1 80 ? -12.509 4.161 24.461 1.00 93.31 80 ASP A O 1
ATOM 642 N N . ILE A 1 81 ? -12.741 3.799 22.262 1.00 92.75 81 ILE A N 1
ATOM 643 C CA . ILE A 1 81 ? -14.193 3.557 22.323 1.00 92.75 81 ILE A CA 1
ATOM 644 C C . ILE A 1 81 ? -14.521 2.407 23.285 1.00 92.75 81 ILE A C 1
ATOM 646 O O . ILE A 1 81 ? -15.462 2.497 24.074 1.00 92.75 81 ILE A O 1
ATOM 650 N N . GLN A 1 82 ? -13.756 1.313 23.247 1.00 94.00 82 GLN A N 1
ATOM 651 C CA . GLN A 1 82 ? -13.953 0.184 24.157 1.00 94.00 82 GLN A CA 1
ATOM 652 C C . GLN A 1 82 ? -13.761 0.598 25.624 1.00 94.00 82 GLN A C 1
ATOM 654 O O . GLN A 1 82 ? -14.508 0.142 26.498 1.00 94.00 82 GLN A O 1
ATOM 659 N N . LYS A 1 83 ? -12.759 1.437 25.906 1.00 95.19 83 LYS A N 1
ATOM 660 C CA . LYS A 1 83 ? -12.504 1.963 27.248 1.00 95.19 83 LYS A CA 1
ATOM 661 C C . LYS A 1 83 ? -13.664 2.838 27.715 1.00 95.19 83 LYS A C 1
ATOM 663 O O . LYS A 1 83 ? -14.195 2.577 28.795 1.00 95.19 83 LYS A O 1
ATOM 668 N N . ASP A 1 84 ? -14.100 3.777 26.883 1.00 94.19 84 ASP A N 1
ATOM 669 C CA . ASP A 1 84 ? -15.214 4.678 27.184 1.00 94.19 84 ASP A CA 1
ATOM 670 C C . ASP A 1 84 ? -16.501 3.886 27.459 1.00 94.19 84 ASP A C 1
ATOM 672 O O . ASP A 1 84 ? -17.168 4.091 28.471 1.00 94.19 84 ASP A O 1
ATOM 676 N N . LEU A 1 85 ? -16.815 2.886 26.625 1.00 94.62 85 LEU A N 1
ATOM 677 C CA . LEU A 1 85 ? -17.967 2.002 26.832 1.00 94.62 85 LEU A CA 1
ATOM 678 C C . LEU A 1 85 ? -17.900 1.246 28.165 1.00 94.62 85 LEU A C 1
ATOM 680 O O . LEU A 1 85 ? -18.918 1.074 28.840 1.00 94.62 85 LEU A O 1
ATOM 684 N N . LYS A 1 86 ? -16.711 0.792 28.569 1.00 95.00 86 LYS A N 1
ATOM 685 C CA . LYS A 1 86 ? -16.513 0.101 29.848 1.00 95.00 86 LYS A CA 1
ATOM 686 C C . LYS A 1 86 ? -16.717 1.041 31.038 1.00 95.00 86 LYS A C 1
ATOM 688 O O . LYS A 1 86 ? -17.282 0.619 32.049 1.00 95.00 86 LYS A O 1
ATOM 693 N N . GLU A 1 87 ? -16.261 2.285 30.930 1.00 94.25 87 GLU A N 1
ATOM 694 C CA . GLU A 1 87 ? -16.475 3.317 31.949 1.00 94.25 87 GLU A CA 1
ATOM 695 C C . GLU A 1 87 ? -17.964 3.667 32.068 1.00 94.25 87 GLU A C 1
ATOM 697 O O . GLU A 1 87 ? -18.514 3.574 33.167 1.00 94.25 87 GLU A O 1
ATOM 702 N N . ILE A 1 88 ? -18.651 3.892 30.941 1.00 94.50 88 ILE A N 1
ATOM 703 C CA . ILE A 1 88 ? -20.102 4.132 30.892 1.00 94.50 88 ILE A CA 1
ATOM 704 C C . ILE A 1 88 ? -20.877 2.983 31.554 1.00 94.50 88 ILE A C 1
ATOM 706 O O . ILE A 1 88 ? -21.750 3.219 32.389 1.00 94.50 88 ILE A O 1
ATOM 710 N N . LEU A 1 89 ? -20.552 1.723 31.241 1.00 92.94 89 LEU A N 1
ATOM 711 C CA . LEU A 1 89 ? -21.210 0.560 31.853 1.00 92.94 89 LEU A CA 1
ATOM 712 C C . LEU A 1 89 ? -21.000 0.495 33.372 1.00 92.94 89 LEU A C 1
ATOM 714 O O . LEU A 1 89 ? -21.910 0.105 34.112 1.00 92.94 89 LEU A O 1
ATOM 718 N N . LYS A 1 90 ? -19.811 0.872 33.855 1.00 92.19 90 LYS A N 1
ATOM 719 C CA . LYS A 1 90 ? -19.496 0.911 35.288 1.00 92.19 90 LYS A CA 1
ATOM 720 C C . LYS A 1 90 ? -20.295 2.002 36.001 1.00 92.19 90 LYS A C 1
ATOM 722 O O . LYS A 1 90 ? -20.846 1.739 37.070 1.00 92.19 90 LYS A O 1
ATOM 727 N N . GLU A 1 91 ? -20.385 3.190 35.412 1.00 91.81 91 GLU A N 1
ATOM 728 C CA . GLU A 1 91 ? -21.183 4.302 35.939 1.00 91.81 91 GLU A CA 1
ATOM 729 C C . GLU A 1 91 ? -22.675 3.960 35.971 1.00 91.81 91 GLU A C 1
ATOM 731 O O . GLU A 1 91 ? -23.321 4.102 37.010 1.00 91.81 91 GLU A O 1
ATOM 736 N N . GLN A 1 92 ? -23.210 3.409 34.877 1.00 90.44 92 GLN A N 1
ATOM 737 C CA . GLN A 1 92 ? -24.599 2.950 34.814 1.00 90.44 92 GLN A CA 1
ATOM 738 C C . GLN A 1 92 ? -24.893 1.872 35.862 1.00 90.44 92 GLN A C 1
ATOM 740 O O . GLN A 1 92 ? -25.926 1.923 36.528 1.00 90.44 92 GLN A O 1
ATOM 745 N N . SER A 1 93 ? -23.969 0.931 36.070 1.00 86.94 93 SER A N 1
ATOM 746 C CA . SER A 1 93 ? -24.115 -0.105 37.098 1.00 86.94 93 SER A CA 1
ATOM 747 C C . SER A 1 93 ? -24.130 0.468 38.519 1.00 86.94 93 SER A C 1
ATOM 749 O O . SER A 1 93 ? -24.834 -0.059 39.377 1.00 86.94 93 SER A O 1
ATOM 751 N N . ALA A 1 94 ? -23.387 1.548 38.782 1.00 85.81 94 ALA A N 1
ATOM 752 C CA . ALA A 1 94 ? -23.371 2.220 40.083 1.00 85.81 94 ALA A CA 1
ATOM 753 C C . ALA A 1 94 ? -24.664 3.007 40.372 1.00 85.81 94 ALA A C 1
ATOM 755 O O . ALA A 1 94 ? -25.039 3.167 41.535 1.00 85.81 94 ALA A O 1
ATOM 756 N N . LEU A 1 95 ? -25.353 3.473 39.326 1.00 84.12 95 L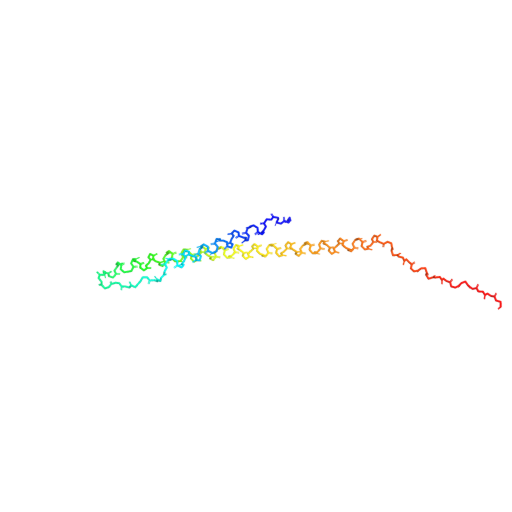EU A N 1
ATOM 757 C CA . LEU A 1 95 ? -26.641 4.167 39.424 1.00 84.12 95 LEU A CA 1
ATOM 758 C C . LEU A 1 95 ? -27.817 3.219 39.672 1.00 84.12 95 LEU A C 1
ATOM 760 O O . LEU A 1 95 ? -28.854 3.657 40.172 1.00 84.12 95 LEU A O 1
ATOM 764 N N . ILE A 1 96 ? -27.675 1.927 39.358 1.00 82.19 96 ILE A N 1
ATOM 765 C CA . ILE A 1 96 ? -28.671 0.924 39.730 1.00 82.19 96 ILE A CA 1
ATOM 766 C C . ILE A 1 96 ? -28.606 0.783 41.254 1.00 82.19 96 ILE A C 1
ATOM 768 O O . ILE A 1 96 ? -27.594 0.310 41.781 1.00 82.19 96 ILE A O 1
ATOM 772 N N . PRO A 1 97 ? -29.659 1.169 42.001 1.00 69.25 97 PRO A N 1
ATOM 773 C CA . PRO A 1 97 ? -29.649 1.005 43.439 1.00 69.25 97 PRO A CA 1
ATOM 774 C C . PRO A 1 97 ? -29.492 -0.483 43.719 1.00 69.25 97 PRO A C 1
ATOM 776 O O . PRO A 1 97 ? -30.363 -1.286 43.374 1.00 69.25 97 PRO A O 1
ATOM 779 N N . SER A 1 98 ? -28.363 -0.859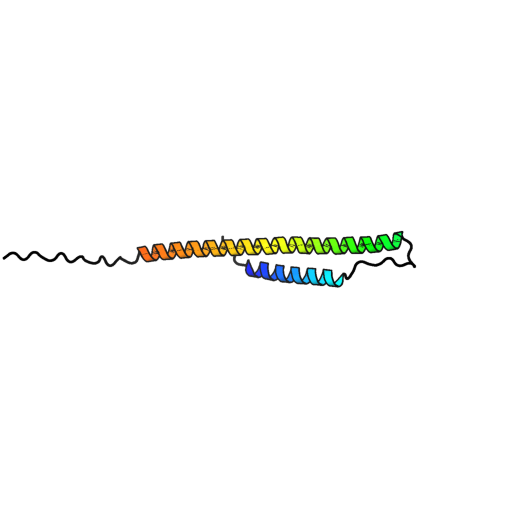 44.328 1.00 63.78 98 SER A N 1
ATOM 780 C CA . SER A 1 98 ? -28.209 -2.218 44.828 1.00 63.78 98 SER A CA 1
ATOM 781 C C . SER A 1 98 ? -29.437 -2.489 45.689 1.00 63.78 98 SER A C 1
ATOM 783 O O . SER A 1 98 ? -29.704 -1.770 46.659 1.00 63.78 98 SER A O 1
ATOM 785 N N . LYS A 1 99 ? -30.244 -3.488 45.308 1.00 60.78 99 LYS A N 1
ATOM 786 C CA . LYS A 1 99 ? -31.198 -4.085 46.236 1.00 60.78 99 LYS A CA 1
ATOM 787 C C . LYS A 1 99 ? -30.330 -4.552 47.393 1.00 60.78 99 LYS A C 1
ATOM 789 O O . LYS A 1 99 ? -29.746 -5.631 47.330 1.00 60.78 99 LYS A O 1
ATOM 794 N N . LYS A 1 100 ? -30.194 -3.713 48.426 1.00 56.25 100 LYS A N 1
ATOM 795 C CA . LYS A 1 100 ? -29.718 -4.134 49.733 1.00 56.25 100 LYS A CA 1
ATOM 796 C C . LYS A 1 100 ? -30.619 -5.307 50.044 1.00 56.25 100 LYS A C 1
ATOM 798 O O . LYS A 1 100 ? -31.811 -5.108 50.273 1.00 56.25 100 LYS A O 1
ATOM 803 N N . GLN A 1 101 ? -30.080 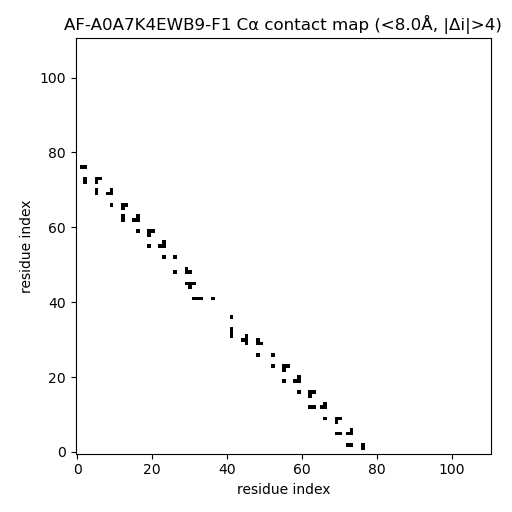-6.522 49.955 1.00 56.56 101 GLN A N 1
ATOM 804 C CA . GLN A 1 101 ? -30.706 -7.667 50.577 1.00 56.56 101 GLN A CA 1
ATOM 805 C C . GLN A 1 101 ? -30.936 -7.206 52.006 1.00 56.56 101 GLN A C 1
ATOM 807 O O . GLN A 1 101 ? -29.986 -7.002 52.768 1.00 56.56 101 GLN A O 1
ATOM 812 N N . SER A 1 102 ? -32.190 -6.905 52.329 1.00 52.41 102 SER A N 1
ATOM 813 C CA . SER A 1 102 ? -32.595 -6.685 53.693 1.00 52.41 102 SER A CA 1
ATOM 814 C C . SER A 1 102 ? -32.291 -8.012 54.363 1.00 52.41 102 SER A C 1
ATOM 816 O O . SER A 1 102 ? -33.032 -8.981 54.235 1.00 52.41 102 SER A O 1
ATOM 818 N N . LYS A 1 103 ? -31.132 -8.097 55.024 1.00 54.81 103 LYS A N 1
ATOM 819 C CA . LYS A 1 103 ? -30.905 -9.124 56.027 1.00 54.81 103 LYS A CA 1
ATOM 820 C C . LYS A 1 103 ? -31.963 -8.844 57.079 1.00 54.81 103 LYS A C 1
ATOM 822 O O . LYS A 1 103 ? -31.786 -7.995 57.952 1.00 54.81 103 LYS A O 1
ATOM 827 N N . SER A 1 104 ? -33.114 -9.482 56.907 1.00 54.97 104 SER A N 1
ATOM 828 C CA . SER A 1 104 ? -34.189 -9.517 57.868 1.00 54.97 104 SER A CA 1
ATOM 829 C C . SER A 1 104 ? -33.574 -10.075 59.140 1.00 54.97 104 SER A C 1
ATOM 831 O O . SER A 1 104 ? -33.307 -11.272 59.232 1.00 54.97 104 SER A O 1
ATOM 833 N N . LYS A 1 105 ? -33.274 -9.202 60.105 1.00 61.53 105 LYS A N 1
ATOM 834 C CA . LYS A 1 105 ? -32.998 -9.639 61.471 1.00 61.53 105 LYS A CA 1
ATOM 835 C C . LYS A 1 105 ? -34.190 -10.506 61.897 1.00 61.53 105 LYS A C 1
ATOM 837 O O . LYS A 1 105 ? -35.312 -9.988 61.869 1.00 61.53 105 LYS A O 1
ATOM 842 N N . PRO A 1 106 ? -34.008 -11.777 62.292 1.00 56.44 106 PRO A N 1
ATOM 843 C CA . PRO A 1 106 ? -35.079 -12.495 62.954 1.00 56.44 106 PRO A CA 1
ATOM 844 C C . PRO A 1 106 ? -35.353 -11.751 64.262 1.00 56.44 106 PRO A C 1
ATOM 846 O O . PRO A 1 106 ? -34.457 -11.575 65.090 1.00 56.44 106 PRO A O 1
ATOM 849 N N . LYS A 1 107 ? -36.576 -11.234 64.418 1.00 52.88 107 LYS A N 1
ATOM 850 C CA . LYS A 1 107 ? -37.034 -10.667 65.686 1.00 52.88 107 LYS A CA 1
ATOM 851 C C . LYS A 1 107 ? -36.900 -11.746 66.759 1.00 52.88 107 LYS A C 1
ATOM 853 O O . LYS A 1 107 ? -37.497 -12.813 66.639 1.00 52.88 107 LYS A O 1
ATOM 858 N N . SER A 1 108 ? -36.143 -11.422 67.804 1.00 57.50 108 SER A N 1
ATOM 859 C CA . SER A 1 108 ? -36.176 -12.108 69.092 1.00 57.50 108 SER A CA 1
ATOM 860 C C . SER A 1 108 ? -37.629 -12.362 69.506 1.00 57.50 108 SER A C 1
ATOM 862 O O . SER A 1 108 ? -38.421 -11.422 69.609 1.00 57.50 108 SER A O 1
ATOM 864 N N . LYS A 1 109 ? -37.979 -13.629 69.736 1.00 50.38 109 LYS A N 1
ATOM 865 C CA . LYS A 1 109 ? -39.120 -14.005 70.569 1.00 50.38 109 LYS A CA 1
ATOM 866 C C . LYS A 1 109 ? -38.561 -14.672 71.821 1.00 50.38 109 LYS A C 1
ATOM 868 O O . LYS A 1 109 ? -38.126 -15.815 71.773 1.00 50.38 109 LYS A O 1
ATOM 873 N N . ARG A 1 110 ? -38.576 -13.925 72.928 1.00 49.03 110 ARG A N 1
ATOM 874 C CA . ARG A 1 110 ? -38.570 -14.476 74.287 1.00 49.03 110 ARG A CA 1
ATOM 875 C C . ARG A 1 110 ? -39.901 -15.196 74.525 1.00 49.03 110 ARG A C 1
ATOM 877 O O . ARG A 1 110 ? -40.948 -14.564 74.375 1.00 49.03 110 ARG A O 1
ATOM 884 N N . LYS A 1 111 ? -39.842 -16.449 74.962 1.00 40.91 111 LYS A N 1
ATOM 885 C CA . LYS A 1 111 ? -40.562 -16.959 76.134 1.00 40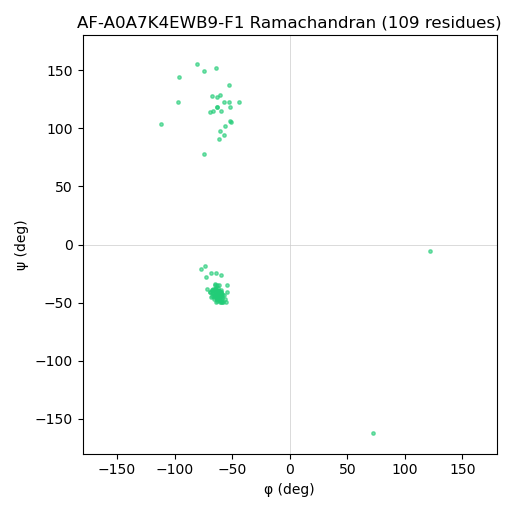.91 111 LYS A CA 1
ATOM 886 C C . LYS A 1 111 ? -39.868 -18.222 76.613 1.00 40.91 111 LYS A C 1
ATOM 888 O O . LYS A 1 111 ? -39.570 -19.061 75.740 1.00 40.91 111 LYS A O 1
#

Secondary structure (DSSP, 8-state):
---TTHHHHHHHHHHHHHHHHHHHHHH-SPPPPPTTS-HHHHHHHHHHHHHHHHHHHHHHHHHHHHHHHHHHHHHHHHHHHHHHHHHHHHHHHHHS--------PPP----

Sequence (111 aa):
MTNIGAGEIIYDLRKKIQQVQSDLDHLGEPPMSMPELIESSNLLRSNEYLSKANEKKNELLVTYEQYSKSLEDLLSTVFDIQKDLKEILKEQSALIPSKKQSKSKPKSKRK

Foldseek 3Di:
DQPDCLVVLLVVLVVVLVVLVVVLVVLPDQDDDDPVDDPVVSVVSNVVSVVVNVVSVVVNVVSVVSNVVSVVSNVVSVVVVVVVVVVVVVVVVVPPPPPPPPPPDPDDDDD